Protein AF-G4ZLL1-F1 (afdb_monomer)

Solvent-accessible surface area (backbone atoms only — not comparable to full-atom values): 5740 Å² total; per-residue (Å²): 111,49,79,49,79,47,70,45,88,63,34,53,72,43,68,48,76,44,74,49,43,43,85,34,34,41,46,56,49,31,44,47,50,30,72,73,36,58,88,79,48,76,82,67,42,86,78,62,84,50,62,69,67,48,56,99,88,37,70,69,46,85,86,35,70,49,44,50,34,32,44,67,20,38,80,32,71,66,53,50,54,38,66,75,46,78,62,65,54,52,86,40,39,46,70,82,106

Sequence (97 aa):
MVKLFCAIVGVAGSAFSVRVDESDSVDDLKDAIKARKPDTIKGEADKLQLFLAKKDGAWLKDDDPATLELEEGKTHQDIQTVIDGEKMKATWTIEDV

Radius of gyration: 12.95 Å; Cα contacts (8 Å, |Δi|>4): 143; chains: 1; bounding box: 28×26×33 Å

Organism: Phytophthora sojae (strain P6497) (NCBI:txid1094619)

Nearest PDB structures (foldseek):
  5n2w-assembly1_A  TM=8.340E-01  e=6.799E-02  Homo sapiens
  2jzz-assembly1_A  TM=6.108E-01  e=3.729E-02  Homo sapiens
  8qo9-assembly1_s  TM=7.506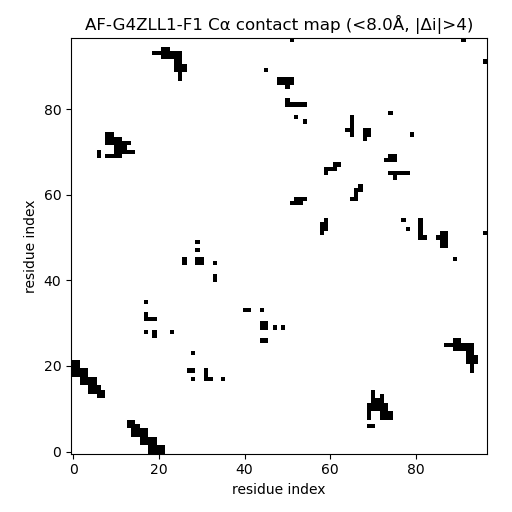E-01  e=2.953E-01  Homo sapiens
  1wgy-assembly1_A  TM=6.217E-01  e=8.591E-01  Homo sapiens
  4gn1-assembly4_D  TM=6.558E-01  e=1.790E+00  Homo sapiens

Foldseek 3Di:
DDKDWDADALDAQRIDIFDDDQQAFVLVVLVRVCVVCVPVDDDDSQPDWAWQCDDPNHHDDCPDPQNVCSNRSHHDVSNVVRVVDDTGDRGDGNNVD

Mean predicted aligned error: 3.08 Å

InterPro domains:
  IPR045379 Crinkler effector protein, N-terminal [PF20147] (2-94)

Structure (mmCIF, N/CA/C/O backbone):
data_AF-G4ZLL1-F1
#
_entry.id   AF-G4ZLL1-F1
#
loop_
_atom_site.group_PDB
_atom_site.id
_atom_site.type_symbol
_atom_site.label_atom_id
_atom_site.label_alt_id
_atom_site.label_comp_id
_atom_site.label_asym_id
_atom_site.label_entity_id
_atom_site.label_seq_id
_atom_site.pdbx_PDB_ins_code
_atom_site.Cartn_x
_atom_site.Cartn_y
_atom_site.Cartn_z
_atom_site.occupancy
_atom_site.B_iso_or_equiv
_atom_site.auth_seq_id
_atom_site.auth_comp_id
_atom_site.auth_asym_id
_atom_site.auth_atom_id
_atom_site.pdbx_PDB_model_num
ATOM 1 N N . MET A 1 1 ? 13.515 -11.102 -1.214 1.00 86.06 1 MET A N 1
ATOM 2 C CA . MET A 1 1 ? 12.078 -11.239 -0.900 1.00 86.06 1 MET A CA 1
ATOM 3 C C . MET A 1 1 ? 11.731 -10.571 0.418 1.00 86.06 1 MET A C 1
ATOM 5 O O . MET A 1 1 ? 12.163 -11.026 1.474 1.00 86.06 1 MET A O 1
ATOM 9 N N . VAL A 1 2 ? 10.912 -9.528 0.350 1.00 92.06 2 VAL A N 1
ATOM 10 C CA . VAL A 1 2 ? 10.358 -8.793 1.490 1.00 92.06 2 VAL A CA 1
ATOM 11 C C . VAL A 1 2 ? 8.846 -8.993 1.578 1.00 92.06 2 VAL A C 1
ATOM 13 O O . VAL A 1 2 ? 8.188 -9.459 0.643 1.00 92.06 2 VAL A O 1
ATOM 16 N N . LYS A 1 3 ? 8.277 -8.674 2.742 1.00 94.50 3 LYS A N 1
ATOM 17 C CA . LYS A 1 3 ? 6.833 -8.722 2.982 1.00 94.50 3 LYS A CA 1
ATOM 18 C C . LYS A 1 3 ? 6.357 -7.334 3.381 1.00 94.50 3 LYS A C 1
ATOM 20 O O . LYS A 1 3 ? 6.654 -6.885 4.482 1.00 94.50 3 LYS A O 1
ATOM 25 N N . LEU A 1 4 ? 5.590 -6.702 2.501 1.00 94.19 4 LEU A N 1
ATOM 26 C CA . LEU A 1 4 ? 4.962 -5.411 2.755 1.00 94.19 4 LEU A CA 1
ATOM 27 C C . LEU A 1 4 ? 3.532 -5.620 3.243 1.00 94.19 4 LEU A C 1
ATOM 29 O O . LEU A 1 4 ? 2.843 -6.551 2.812 1.00 94.19 4 LEU A O 1
ATOM 33 N N . PHE A 1 5 ? 3.094 -4.751 4.147 1.00 94.00 5 PHE A N 1
ATOM 34 C CA . PHE A 1 5 ? 1.702 -4.649 4.560 1.00 94.00 5 PHE A CA 1
ATOM 35 C C . PHE A 1 5 ? 1.094 -3.402 3.928 1.00 94.00 5 PHE A C 1
ATOM 37 O O . PHE A 1 5 ? 1.684 -2.326 3.950 1.00 94.00 5 PHE A O 1
ATOM 44 N N . CYS A 1 6 ? -0.075 -3.578 3.325 1.00 94.69 6 CYS A N 1
ATOM 45 C CA . CYS A 1 6 ? -0.799 -2.554 2.594 1.00 94.69 6 CYS A CA 1
ATOM 46 C C . CYS A 1 6 ? -2.192 -2.405 3.199 1.00 94.69 6 CYS A C 1
ATOM 48 O O . CYS A 1 6 ? -2.812 -3.400 3.575 1.00 94.69 6 CYS A O 1
ATOM 50 N N . ALA A 1 7 ? -2.707 -1.183 3.222 1.00 94.81 7 ALA A N 1
ATOM 51 C CA . ALA A 1 7 ? -4.088 -0.874 3.567 1.00 94.81 7 ALA A CA 1
ATOM 52 C C . ALA A 1 7 ? -4.710 -0.028 2.451 1.00 94.81 7 ALA A C 1
ATOM 54 O O . ALA A 1 7 ? -4.009 0.695 1.741 1.00 94.81 7 ALA A O 1
ATOM 55 N N . ILE A 1 8 ? -6.024 -0.146 2.272 1.00 95.00 8 ILE A N 1
ATOM 56 C CA . ILE A 1 8 ? -6.784 0.646 1.304 1.00 95.00 8 ILE A CA 1
ATOM 57 C C . ILE A 1 8 ? -7.449 1.786 2.070 1.00 95.00 8 ILE A C 1
ATOM 59 O O . ILE A 1 8 ? -8.296 1.558 2.934 1.00 95.00 8 ILE A O 1
ATOM 63 N N . VAL A 1 9 ? -7.062 3.016 1.740 1.00 93.75 9 VAL A N 1
ATOM 64 C CA . VAL A 1 9 ? -7.584 4.232 2.374 1.00 93.75 9 VAL A CA 1
ATOM 65 C C . VAL A 1 9 ? -9.107 4.293 2.231 1.00 93.75 9 VAL A C 1
ATOM 67 O O . VAL A 1 9 ? -9.644 4.067 1.146 1.00 93.75 9 VAL A O 1
ATOM 70 N N . GLY A 1 10 ? -9.801 4.591 3.331 1.00 92.50 10 GLY A N 1
ATOM 71 C CA . GLY A 1 10 ? -11.264 4.683 3.364 1.00 92.50 10 GLY A CA 1
ATOM 72 C C . GLY A 1 10 ? -12.001 3.339 3.410 1.00 92.50 10 GLY A C 1
ATOM 73 O O . GLY A 1 10 ? -13.229 3.320 3.350 1.00 92.50 10 GLY A O 1
ATOM 74 N N . VAL A 1 11 ? -11.289 2.208 3.499 1.00 93.56 11 VAL A N 1
ATOM 75 C CA . VAL A 1 11 ? -11.892 0.869 3.561 1.00 93.56 11 VAL A CA 1
ATOM 76 C C . VAL A 1 11 ? -11.515 0.191 4.874 1.00 93.56 11 VAL A C 1
ATOM 78 O O . VAL A 1 11 ? -10.355 -0.162 5.091 1.00 93.56 11 VAL A O 1
ATOM 81 N N . ALA A 1 12 ? -12.515 -0.032 5.727 1.00 93.81 12 ALA A N 1
ATOM 82 C CA . ALA A 1 12 ? -12.339 -0.705 7.011 1.00 93.81 12 ALA A CA 1
ATOM 83 C C . ALA A 1 12 ? -11.863 -2.159 6.839 1.00 93.81 12 ALA A C 1
ATOM 85 O O . ALA A 1 12 ? -12.303 -2.865 5.927 1.00 93.81 12 ALA A O 1
ATOM 86 N N . GLY A 1 13 ? -10.968 -2.611 7.722 1.00 91.69 13 GLY A N 1
ATOM 87 C CA . GLY A 1 13 ? -10.427 -3.975 7.717 1.00 91.69 13 GLY A CA 1
ATOM 88 C C . GLY A 1 13 ? -9.697 -4.345 6.422 1.00 91.69 13 GLY A C 1
ATOM 89 O O . GLY A 1 13 ? -9.675 -5.511 6.023 1.00 91.69 13 GLY A O 1
ATOM 90 N N . SER A 1 14 ? -9.143 -3.356 5.717 1.00 93.00 14 SER A N 1
ATOM 91 C CA . SER A 1 14 ? -8.565 -3.566 4.391 1.00 93.00 14 SER A CA 1
ATOM 92 C C . SER A 1 14 ? -7.143 -4.103 4.410 1.00 93.00 14 SER A C 1
ATOM 94 O O . SER A 1 14 ? -6.701 -4.538 3.352 1.00 93.00 14 SER A O 1
ATOM 96 N N . ALA A 1 15 ? -6.460 -4.122 5.561 1.00 93.50 15 ALA A N 1
ATOM 97 C CA . ALA A 1 15 ? -5.057 -4.505 5.685 1.00 93.50 15 ALA A CA 1
ATOM 98 C C . ALA A 1 15 ? -4.757 -5.901 5.102 1.00 93.50 15 ALA A C 1
ATOM 100 O O . ALA A 1 15 ? -5.470 -6.883 5.327 1.00 93.50 15 ALA A O 1
ATOM 101 N N . PHE A 1 16 ? -3.682 -6.009 4.323 1.00 95.25 16 PHE A N 1
ATOM 102 C CA . PHE A 1 16 ? -3.241 -7.256 3.706 1.00 95.25 16 PHE A CA 1
ATOM 103 C C . PHE A 1 16 ? -1.746 -7.229 3.418 1.00 95.25 16 PHE A C 1
ATOM 105 O O . PHE A 1 16 ? -1.157 -6.179 3.201 1.00 95.25 16 PHE A O 1
ATOM 112 N N . SER A 1 17 ? -1.125 -8.407 3.375 1.00 95.94 17 SER A N 1
ATOM 113 C CA . SER A 1 17 ? 0.289 -8.515 3.024 1.00 95.94 17 SER A CA 1
ATOM 114 C C . SER A 1 17 ? 0.504 -8.901 1.566 1.00 95.94 17 SER A C 1
ATOM 116 O O . SER A 1 17 ? -0.174 -9.811 1.070 1.00 95.94 17 SER A O 1
ATOM 118 N N . VAL A 1 18 ? 1.538 -8.334 0.957 1.00 96.81 18 VAL A N 1
ATOM 119 C CA . VAL A 1 18 ? 2.062 -8.695 -0.364 1.00 96.81 18 VAL A CA 1
ATOM 120 C C . VAL A 1 18 ? 3.533 -9.092 -0.217 1.00 96.81 18 VAL A C 1
ATOM 122 O O . VAL A 1 18 ? 4.240 -8.576 0.649 1.00 96.81 18 VAL A O 1
ATOM 125 N N . ARG A 1 19 ? 3.980 -10.073 -1.005 1.00 95.75 19 ARG A N 1
ATOM 126 C CA . ARG A 1 19 ? 5.393 -10.462 -1.089 1.00 95.75 19 ARG A CA 1
ATOM 127 C C . ARG A 1 19 ? 5.932 -10.025 -2.442 1.00 95.75 19 ARG A C 1
ATOM 129 O O . ARG A 1 19 ? 5.272 -10.295 -3.439 1.00 95.75 19 ARG A O 1
ATOM 136 N N . VAL 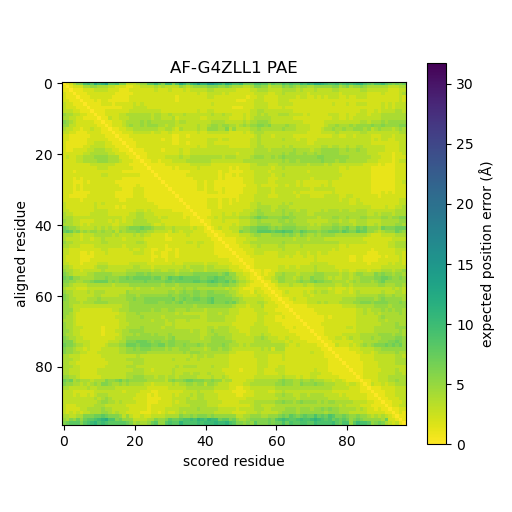A 1 20 ? 7.094 -9.393 -2.422 1.00 95.31 20 VAL A N 1
ATOM 137 C CA . VAL A 1 20 ? 7.848 -8.904 -3.585 1.00 95.31 20 VAL A CA 1
ATOM 138 C C . VAL A 1 20 ? 9.337 -9.079 -3.297 1.00 95.31 20 VAL A C 1
ATOM 140 O O . VAL A 1 20 ? 9.728 -9.275 -2.140 1.00 95.31 20 VAL A O 1
ATOM 143 N N . ASP A 1 21 ? 10.175 -9.049 -4.316 1.00 95.94 21 ASP A N 1
ATOM 144 C CA . ASP A 1 21 ? 11.623 -8.996 -4.163 1.00 95.94 21 ASP A CA 1
ATOM 145 C C . ASP A 1 21 ? 12.126 -7.551 -4.053 1.00 95.94 21 ASP A C 1
ATOM 147 O O . ASP A 1 21 ? 11.454 -6.607 -4.445 1.00 95.94 21 ASP A O 1
ATOM 151 N N . GLU A 1 22 ? 13.299 -7.352 -3.447 1.00 93.81 22 GLU A N 1
ATOM 152 C CA . GLU A 1 22 ? 13.868 -6.002 -3.254 1.00 93.81 22 GLU A CA 1
ATOM 153 C C . GLU A 1 22 ? 14.266 -5.370 -4.594 1.00 93.81 22 GLU A C 1
ATOM 155 O O . GLU A 1 22 ? 14.187 -4.156 -4.766 1.00 93.81 22 GLU A O 1
ATOM 160 N N . SER A 1 23 ? 14.629 -6.218 -5.562 1.00 94.50 23 SER A N 1
ATOM 161 C CA . SER A 1 23 ? 14.917 -5.836 -6.942 1.00 94.50 23 SER A CA 1
ATOM 162 C C . SER A 1 23 ? 13.673 -5.520 -7.771 1.00 94.50 23 SER A C 1
ATOM 164 O O . SER A 1 23 ? 13.824 -5.026 -8.888 1.00 94.50 23 SER A O 1
ATOM 166 N N . ASP A 1 24 ? 12.476 -5.847 -7.276 1.00 96.75 24 ASP A N 1
ATOM 167 C CA . ASP A 1 24 ? 11.236 -5.563 -7.994 1.00 96.75 24 ASP A CA 1
ATOM 168 C C . ASP A 1 24 ? 10.990 -4.056 -8.033 1.00 96.75 24 ASP A C 1
ATOM 170 O O . ASP A 1 24 ? 11.471 -3.290 -7.191 1.00 96.75 24 ASP A O 1
ATOM 174 N N . SER A 1 25 ? 10.221 -3.622 -9.022 1.00 96.88 25 SER A N 1
ATOM 175 C CA . SER A 1 25 ? 9.789 -2.239 -9.134 1.00 96.88 25 SER A CA 1
ATOM 176 C C . SER A 1 25 ? 8.474 -1.989 -8.390 1.00 96.88 25 SER A C 1
ATOM 178 O O . SER A 1 25 ? 7.724 -2.898 -8.024 1.00 96.88 25 SER A O 1
ATOM 180 N N . VAL A 1 26 ? 8.136 -0.717 -8.204 1.00 96.81 26 VAL A N 1
ATOM 181 C CA . VAL A 1 26 ? 6.805 -0.318 -7.728 1.00 96.81 26 VAL A CA 1
ATOM 182 C C . VAL A 1 26 ? 5.708 -0.736 -8.714 1.00 96.81 26 VAL A C 1
ATOM 184 O O . VAL A 1 26 ? 4.573 -0.946 -8.290 1.00 96.81 26 VAL A O 1
ATOM 187 N N . ASP A 1 27 ? 6.014 -0.871 -10.006 1.00 97.06 27 ASP A N 1
ATOM 188 C CA . ASP A 1 27 ? 5.077 -1.422 -10.992 1.00 97.06 27 ASP A CA 1
ATOM 189 C C . ASP A 1 27 ? 4.728 -2.886 -10.681 1.00 97.06 27 ASP A C 1
ATOM 191 O O . ASP A 1 27 ? 3.553 -3.226 -10.531 1.00 97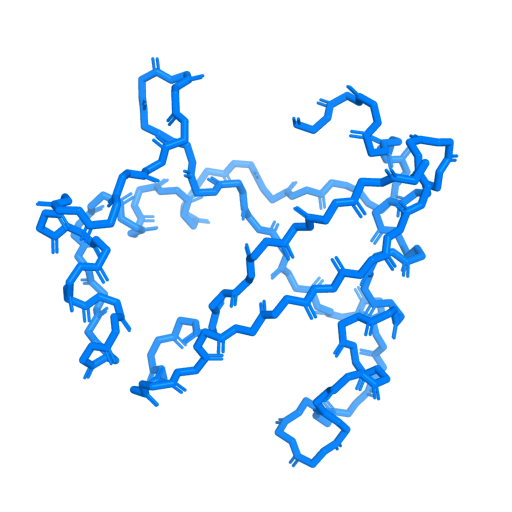.06 27 ASP A O 1
ATOM 195 N N . ASP A 1 28 ? 5.743 -3.713 -10.420 1.00 97.38 28 ASP A N 1
ATOM 196 C CA . ASP A 1 28 ? 5.562 -5.111 -10.009 1.00 97.38 28 ASP A CA 1
ATOM 197 C C . ASP A 1 28 ? 4.769 -5.210 -8.693 1.00 97.38 28 ASP A C 1
ATOM 199 O O . ASP A 1 28 ? 3.880 -6.055 -8.535 1.00 97.38 28 ASP A O 1
ATOM 203 N N . LEU A 1 29 ? 5.017 -4.293 -7.747 1.00 97.19 29 LEU A N 1
ATOM 204 C CA . LEU A 1 29 ? 4.242 -4.202 -6.508 1.00 97.19 29 LEU A CA 1
ATOM 205 C C . LEU A 1 29 ? 2.763 -3.884 -6.769 1.00 97.19 29 LEU A C 1
ATOM 207 O O . LEU A 1 29 ? 1.892 -4.470 -6.117 1.00 97.19 29 LEU A O 1
ATOM 211 N N . LYS A 1 30 ? 2.448 -2.982 -7.706 1.00 97.12 30 LYS A N 1
ATOM 212 C CA . LYS A 1 30 ? 1.057 -2.671 -8.077 1.00 97.12 30 LYS A CA 1
ATOM 213 C C . LYS A 1 30 ? 0.352 -3.895 -8.654 1.00 97.12 30 LYS A C 1
ATOM 215 O O . LYS A 1 30 ? -0.790 -4.174 -8.271 1.00 97.12 30 LYS A O 1
ATOM 220 N N . ASP A 1 31 ? 1.030 -4.646 -9.516 1.00 97.00 31 ASP A N 1
ATOM 221 C CA . ASP A 1 31 ? 0.508 -5.897 -10.064 1.00 97.00 31 ASP A CA 1
ATOM 222 C C . ASP A 1 31 ? 0.263 -6.935 -8.964 1.00 97.00 31 ASP A C 1
ATOM 224 O O . ASP A 1 31 ? -0.824 -7.521 -8.885 1.00 97.00 31 ASP A O 1
ATOM 228 N N . ALA A 1 32 ? 1.216 -7.104 -8.045 1.00 96.88 32 ALA A N 1
ATOM 229 C CA . ALA A 1 32 ? 1.092 -8.028 -6.923 1.00 96.88 32 ALA A CA 1
ATOM 230 C C . ALA A 1 32 ? -0.056 -7.642 -5.966 1.00 96.88 32 ALA A C 1
ATOM 232 O O . ALA A 1 32 ? -0.809 -8.509 -5.504 1.00 96.88 32 ALA A O 1
ATOM 233 N N . ILE A 1 33 ? -0.247 -6.345 -5.702 1.00 97.06 33 ILE A N 1
ATOM 234 C CA . ILE A 1 33 ? -1.374 -5.815 -4.921 1.00 97.06 33 ILE A CA 1
ATOM 235 C C .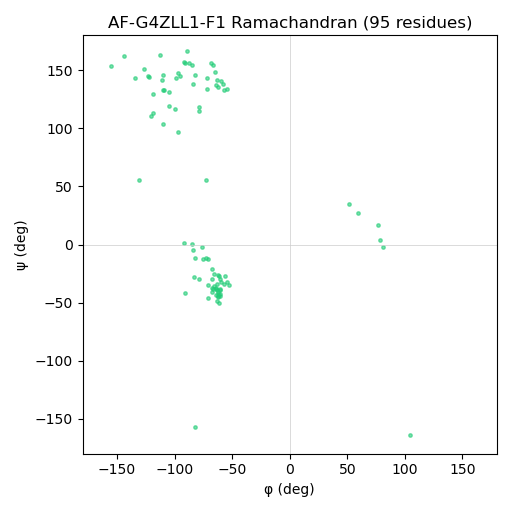 ILE A 1 33 ? -2.708 -6.146 -5.597 1.00 97.06 33 ILE A C 1
ATOM 237 O O . ILE A 1 33 ? -3.613 -6.694 -4.955 1.00 97.06 33 ILE A O 1
ATOM 241 N N . LYS A 1 34 ? -2.836 -5.858 -6.896 1.00 96.19 34 LYS A N 1
ATOM 242 C CA . LYS A 1 34 ? -4.059 -6.141 -7.654 1.00 96.19 34 LYS A CA 1
ATOM 243 C C . LYS A 1 34 ? -4.358 -7.639 -7.687 1.00 96.19 34 LYS A C 1
ATOM 245 O O . LYS A 1 34 ? -5.495 -8.034 -7.433 1.00 96.19 34 LYS A O 1
ATOM 250 N N . ALA A 1 35 ? -3.351 -8.476 -7.934 1.00 95.81 35 ALA A N 1
ATOM 251 C CA . ALA A 1 35 ? -3.488 -9.931 -7.924 1.00 95.81 35 ALA A CA 1
ATOM 252 C C . ALA A 1 35 ? -3.935 -10.469 -6.555 1.00 95.81 35 ALA A C 1
ATOM 254 O O . ALA A 1 35 ? -4.635 -11.479 -6.477 1.00 95.81 35 ALA A O 1
ATOM 255 N N . ARG A 1 36 ? -3.571 -9.783 -5.464 1.00 95.88 36 ARG A N 1
ATOM 256 C CA . ARG A 1 36 ? -3.954 -10.154 -4.098 1.00 95.88 36 ARG A CA 1
ATOM 257 C C . ARG A 1 36 ? -5.385 -9.754 -3.728 1.00 95.88 36 ARG A C 1
ATOM 259 O O . ARG A 1 36 ? -5.993 -10.421 -2.890 1.00 95.88 36 ARG A O 1
ATOM 266 N N . LYS A 1 37 ? -5.919 -8.680 -4.314 1.00 94.25 37 LYS A N 1
ATOM 267 C CA . LYS A 1 37 ? -7.273 -8.159 -4.049 1.00 94.25 37 LYS A CA 1
ATOM 268 C C . LYS A 1 37 ? -8.051 -7.893 -5.355 1.00 94.25 37 LYS A C 1
ATOM 270 O O . LYS A 1 37 ? -8.565 -6.789 -5.528 1.00 94.25 37 LYS A O 1
ATOM 275 N N . PRO A 1 38 ? -8.209 -8.881 -6.257 1.00 94.12 38 PRO A N 1
ATOM 276 C CA . PRO A 1 38 ? -8.780 -8.661 -7.593 1.00 94.12 38 PRO A CA 1
ATOM 277 C C . PRO A 1 38 ? -10.272 -8.295 -7.564 1.00 94.12 38 PRO A C 1
ATOM 279 O O . PRO A 1 38 ? -10.799 -7.714 -8.515 1.00 94.12 38 PRO A O 1
ATOM 282 N N . ASP A 1 39 ? -10.973 -8.629 -6.478 1.00 93.31 39 ASP A N 1
ATOM 283 C CA . ASP A 1 39 ? -12.383 -8.280 -6.284 1.00 93.31 39 ASP A CA 1
ATOM 284 C C . ASP A 1 39 ? -12.607 -6.875 -5.744 1.00 93.31 39 ASP A C 1
ATOM 286 O O . ASP A 1 39 ? -13.623 -6.257 -6.052 1.00 93.31 39 ASP A O 1
ATOM 290 N N . THR A 1 40 ? -11.640 -6.346 -5.003 1.00 92.69 40 THR A N 1
ATOM 291 C CA . THR A 1 40 ? -11.697 -4.990 -4.451 1.00 92.69 40 THR A CA 1
ATOM 292 C C . THR A 1 40 ? -11.066 -3.983 -5.407 1.00 92.69 40 THR A C 1
ATOM 294 O O . THR A 1 40 ? -11.606 -2.903 -5.623 1.00 92.69 40 THR A O 1
ATOM 297 N N . ILE A 1 41 ? -9.934 -4.346 -6.011 1.00 92.81 41 ILE A N 1
ATOM 298 C CA . ILE A 1 41 ? -9.155 -3.491 -6.898 1.00 92.81 41 ILE A CA 1
ATOM 299 C C . ILE A 1 41 ? -9.520 -3.820 -8.346 1.00 92.81 41 ILE A C 1
ATOM 301 O O . ILE A 1 41 ? -9.017 -4.776 -8.940 1.00 92.81 41 ILE A O 1
ATOM 305 N N . LYS A 1 42 ? -10.424 -3.023 -8.916 1.00 92.06 42 LYS A N 1
ATOM 306 C CA . LYS A 1 42 ? -10.855 -3.136 -10.314 1.00 92.06 42 LYS A CA 1
ATOM 307 C C . LYS A 1 42 ? -10.092 -2.146 -11.199 1.00 92.06 42 LYS A C 1
ATOM 309 O O . LYS A 1 42 ? -9.763 -1.049 -10.762 1.00 92.06 42 LYS A O 1
ATOM 314 N N . GLY A 1 43 ? -9.854 -2.525 -12.455 1.00 92.88 43 GLY A N 1
ATOM 315 C CA . GLY A 1 43 ? -9.126 -1.706 -13.433 1.00 92.88 43 GLY A CA 1
ATOM 316 C C . GLY A 1 43 ? -7.698 -2.189 -13.691 1.00 92.88 43 GLY A C 1
ATOM 317 O O . GLY A 1 43 ? -7.359 -3.335 -13.397 1.00 92.88 43 GLY A O 1
ATOM 318 N N . GLU A 1 44 ? -6.876 -1.338 -14.299 1.00 94.88 44 GLU A N 1
ATOM 319 C CA . GLU A 1 44 ? -5.458 -1.603 -14.589 1.00 94.88 44 GLU A CA 1
ATOM 320 C C . GLU A 1 44 ? -4.591 -1.318 -13.349 1.00 94.88 44 GLU A C 1
ATOM 322 O O . GLU A 1 44 ? -4.929 -0.452 -12.542 1.00 94.88 44 GLU A O 1
ATOM 327 N N . ALA A 1 45 ? -3.520 -2.094 -13.147 1.00 95.81 45 ALA A N 1
ATOM 328 C CA . ALA A 1 45 ? -2.689 -1.987 -11.944 1.00 95.81 45 ALA A CA 1
ATOM 329 C C . ALA A 1 45 ? -1.855 -0.698 -11.922 1.00 95.81 45 ALA A C 1
ATOM 331 O O . ALA A 1 45 ? -1.697 -0.086 -10.869 1.00 95.81 45 ALA A O 1
ATOM 332 N N . ASP A 1 46 ? -1.390 -0.242 -13.084 1.00 93.94 46 ASP A N 1
ATOM 333 C CA . ASP A 1 46 ? -0.617 0.988 -13.282 1.00 93.94 46 ASP A CA 1
ATOM 334 C C . ASP A 1 46 ? -1.326 2.238 -12.718 1.00 93.94 46 ASP A C 1
ATOM 336 O O . ASP A 1 46 ? -0.672 3.141 -12.179 1.00 93.94 46 ASP A O 1
ATOM 340 N N . LYS A 1 47 ? -2.666 2.247 -12.755 1.00 95.38 47 LYS A N 1
ATOM 341 C CA . LYS A 1 47 ? -3.541 3.304 -12.221 1.00 95.38 47 LYS A CA 1
ATOM 342 C C . LYS A 1 47 ? -3.576 3.368 -10.694 1.00 95.38 47 LYS A C 1
ATOM 344 O O . LYS A 1 47 ? -4.062 4.363 -10.152 1.00 95.38 47 LYS A O 1
ATOM 349 N N . LEU A 1 48 ? -3.058 2.360 -9.988 1.00 95.75 48 LEU A N 1
ATOM 350 C CA . LEU A 1 48 ? -2.939 2.406 -8.534 1.00 95.75 48 LEU A CA 1
ATOM 351 C C . LEU A 1 48 ? -1.983 3.513 -8.096 1.00 95.75 48 LEU A C 1
ATOM 353 O O . LEU A 1 48 ? -0.901 3.707 -8.658 1.00 95.75 48 LEU A O 1
ATOM 357 N N . GLN A 1 49 ? -2.388 4.224 -7.051 1.00 96.12 49 GLN A N 1
ATOM 358 C CA . GLN A 1 49 ? -1.562 5.203 -6.361 1.00 96.12 49 GLN A CA 1
ATOM 359 C C . GLN A 1 49 ? -1.116 4.583 -5.045 1.00 96.12 49 GLN A C 1
ATOM 361 O O . GLN A 1 49 ? -1.948 4.190 -4.230 1.00 96.12 49 GLN A O 1
ATOM 366 N N . LEU A 1 50 ? 0.196 4.455 -4.879 1.00 96.69 50 LEU A N 1
ATOM 367 C CA . LEU A 1 50 ? 0.806 3.915 -3.674 1.00 96.69 50 LEU A CA 1
ATOM 368 C C . LEU A 1 50 ? 1.527 5.043 -2.944 1.00 96.69 50 LEU A C 1
ATOM 370 O O . LEU A 1 50 ? 2.148 5.903 -3.575 1.00 96.69 50 LEU A O 1
ATOM 374 N N . PHE A 1 51 ? 1.433 5.011 -1.622 1.00 95.50 51 PHE A N 1
ATOM 375 C CA . PHE A 1 51 ? 2.045 5.981 -0.729 1.00 95.50 51 PHE A CA 1
ATOM 376 C C . PHE A 1 51 ? 2.722 5.241 0.414 1.00 95.50 51 PHE A C 1
ATOM 378 O O . PHE A 1 51 ? 2.217 4.223 0.896 1.00 95.50 51 PHE A O 1
ATOM 385 N N . LEU A 1 52 ? 3.862 5.763 0.850 1.00 94.00 52 LEU A N 1
ATOM 386 C CA . LEU A 1 52 ? 4.583 5.210 1.980 1.00 94.00 52 LEU A CA 1
ATOM 387 C C . LEU A 1 52 ? 3.926 5.655 3.275 1.00 94.00 52 LEU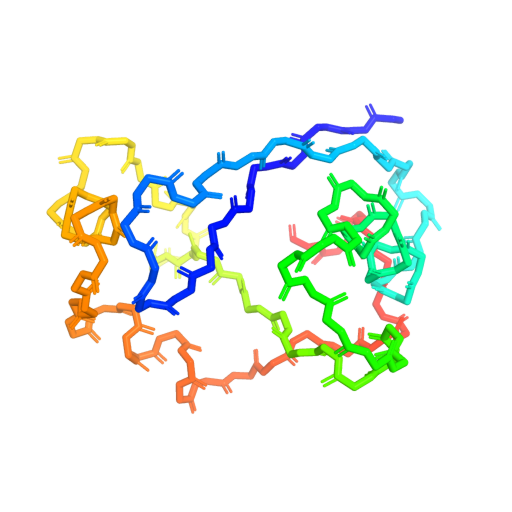 A C 1
ATOM 389 O O . LEU A 1 52 ? 3.916 6.841 3.582 1.00 94.00 52 LEU A O 1
ATOM 393 N N . ALA A 1 53 ? 3.436 4.697 4.059 1.00 92.81 53 ALA A N 1
ATOM 394 C CA . ALA A 1 53 ? 2.906 4.925 5.399 1.00 92.81 53 ALA A CA 1
ATOM 395 C C . ALA A 1 53 ? 4.043 5.214 6.401 1.00 92.81 53 ALA A C 1
ATOM 397 O O . ALA A 1 53 ? 4.212 4.505 7.393 1.00 92.81 53 ALA A O 1
ATOM 398 N N . LYS A 1 54 ? 4.867 6.224 6.098 1.00 90.75 54 LYS A N 1
ATOM 399 C CA . LYS A 1 54 ? 5.977 6.694 6.922 1.00 90.75 54 LYS A CA 1
ATOM 400 C C . LYS A 1 54 ? 5.639 8.066 7.506 1.00 90.75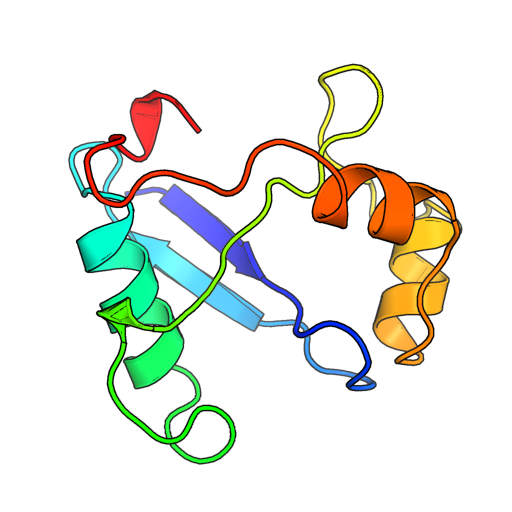 54 LYS A C 1
ATOM 402 O O . LYS A 1 54 ? 5.229 8.970 6.785 1.00 90.75 54 LYS A O 1
ATOM 407 N N . LYS A 1 55 ? 5.875 8.223 8.804 1.00 85.25 55 LYS A N 1
ATOM 408 C CA . LYS A 1 55 ? 5.802 9.476 9.556 1.00 85.25 55 LYS A CA 1
ATOM 409 C C . LYS A 1 55 ? 7.180 9.767 10.135 1.00 85.25 55 LYS A C 1
ATOM 411 O O . LYS A 1 55 ? 7.805 8.880 10.711 1.00 85.25 55 LYS A O 1
ATOM 416 N N . ASP A 1 56 ? 7.682 10.981 9.920 1.00 85.00 56 ASP A N 1
ATOM 417 C CA . ASP A 1 56 ? 9.020 11.402 10.364 1.00 85.00 56 ASP A CA 1
ATOM 418 C C . ASP A 1 56 ? 10.146 10.429 9.939 1.00 85.00 56 ASP A C 1
ATOM 420 O O . ASP A 1 56 ? 11.112 10.194 10.662 1.00 85.00 56 ASP A O 1
ATOM 424 N N . GLY A 1 57 ? 10.004 9.824 8.753 1.00 85.31 57 GLY A N 1
ATOM 425 C CA . GLY A 1 57 ? 10.957 8.858 8.193 1.00 85.31 57 GLY A CA 1
ATOM 426 C C . GLY A 1 57 ? 10.833 7.424 8.724 1.00 85.31 57 GLY A C 1
ATOM 427 O O . GLY A 1 57 ? 11.535 6.541 8.235 1.00 85.31 57 GLY A O 1
ATOM 428 N N . ALA A 1 58 ? 9.930 7.160 9.671 1.00 90.31 58 ALA A N 1
ATOM 429 C CA . ALA A 1 58 ? 9.680 5.833 10.227 1.00 90.31 58 ALA A CA 1
ATOM 430 C C . ALA A 1 58 ? 8.319 5.286 9.784 1.00 90.31 58 ALA A C 1
ATOM 432 O O . ALA A 1 58 ? 7.361 6.037 9.643 1.00 90.31 58 ALA A O 1
ATOM 433 N N . TRP A 1 59 ? 8.214 3.972 9.587 1.00 91.81 59 TRP A N 1
ATOM 434 C CA . TRP A 1 59 ? 6.930 3.321 9.320 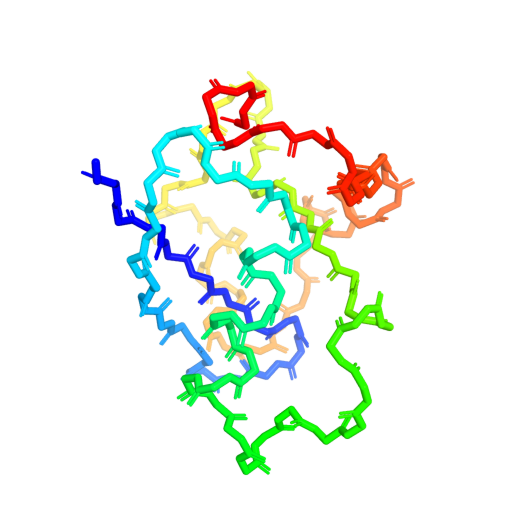1.00 91.81 59 TRP A CA 1
ATOM 435 C C . TRP A 1 59 ? 5.947 3.536 10.474 1.00 91.81 59 TRP A C 1
ATOM 437 O O . TRP A 1 59 ? 6.339 3.482 11.644 1.00 91.81 59 TRP A O 1
ATOM 447 N N . LEU A 1 60 ? 4.676 3.760 10.135 1.00 91.56 60 LEU A N 1
ATOM 448 C CA . LEU A 1 60 ? 3.598 3.799 11.117 1.00 91.56 60 LEU A CA 1
ATOM 449 C C . LEU A 1 60 ? 3.535 2.473 11.878 1.00 91.56 60 LEU A C 1
ATOM 451 O O . LEU A 1 60 ? 3.696 1.396 11.303 1.00 91.56 60 LEU A O 1
ATOM 455 N N . LYS A 1 61 ? 3.328 2.576 13.188 1.00 91.31 61 LYS A N 1
ATOM 456 C CA . LYS A 1 61 ? 3.198 1.425 14.080 1.00 91.31 61 LYS A CA 1
ATOM 457 C C . LYS A 1 61 ? 1.736 1.017 14.198 1.00 91.31 61 LYS A C 1
ATOM 459 O O . LYS A 1 61 ? 0.849 1.851 14.034 1.00 91.31 61 LYS A O 1
ATOM 464 N N . ASP A 1 62 ? 1.501 -0.239 14.553 1.00 88.69 62 ASP A N 1
ATOM 465 C CA . ASP A 1 62 ? 0.151 -0.783 14.746 1.00 88.69 62 ASP A CA 1
ATOM 466 C C . ASP A 1 62 ? -0.621 -0.073 15.876 1.00 88.69 62 ASP A C 1
ATOM 468 O O . ASP A 1 62 ? -1.845 -0.006 15.842 1.00 88.69 62 ASP A O 1
ATOM 472 N N . ASP A 1 63 ? 0.085 0.487 16.865 1.00 91.44 63 ASP A N 1
ATOM 473 C CA . ASP A 1 63 ? -0.490 1.243 17.985 1.00 91.44 63 ASP A CA 1
ATOM 474 C C . ASP A 1 63 ? -0.581 2.760 17.734 1.00 91.44 63 ASP A C 1
ATOM 476 O O . ASP A 1 63 ? -1.031 3.502 18.611 1.00 91.44 63 ASP A O 1
ATOM 480 N N . ASP A 1 64 ? -0.177 3.235 16.549 1.00 92.62 64 ASP A N 1
ATOM 481 C CA . ASP A 1 64 ? -0.323 4.641 16.176 1.00 92.62 64 ASP A CA 1
ATOM 482 C C . ASP A 1 64 ? -1.810 4.968 15.917 1.00 92.62 64 ASP A C 1
ATOM 484 O O . ASP A 1 64 ? -2.485 4.221 15.199 1.00 92.62 64 ASP A O 1
ATOM 488 N N . PRO A 1 65 ? -2.341 6.088 16.448 1.00 93.25 65 PRO A N 1
ATOM 489 C CA . PRO A 1 65 ? -3.723 6.500 16.203 1.00 93.25 65 PRO A CA 1
ATOM 490 C C . PRO A 1 65 ? -4.093 6.564 14.717 1.00 93.25 65 PRO A C 1
ATOM 492 O O . PRO A 1 65 ? -5.210 6.203 14.350 1.00 93.25 65 PRO A O 1
ATOM 495 N N . ALA A 1 66 ? -3.155 6.961 13.850 1.00 92.62 66 ALA A N 1
ATOM 496 C CA . ALA A 1 66 ? -3.378 7.015 12.412 1.00 92.62 66 ALA A CA 1
ATOM 497 C C . ALA A 1 66 ? -3.606 5.622 11.806 1.00 92.62 66 ALA A C 1
ATOM 499 O O . ALA A 1 66 ? -4.426 5.479 10.899 1.00 92.62 66 ALA A O 1
ATOM 500 N N . THR A 1 67 ? -2.914 4.599 12.317 1.00 92.19 67 THR A N 1
ATOM 501 C CA . THR A 1 67 ? -3.088 3.204 11.892 1.00 92.19 67 THR A CA 1
ATOM 502 C C . THR A 1 67 ? -4.425 2.652 12.371 1.00 92.19 67 THR A C 1
ATOM 504 O O . THR A 1 67 ? -5.165 2.083 11.572 1.00 92.19 67 THR A O 1
ATOM 507 N N . LEU A 1 68 ? -4.777 2.880 13.640 1.00 93.31 68 LEU A N 1
ATOM 508 C CA . LEU A 1 68 ? -6.050 2.424 14.211 1.00 93.31 68 LEU A CA 1
ATOM 509 C C . LEU A 1 68 ? -7.254 3.029 13.475 1.00 93.31 68 LEU A C 1
ATOM 511 O O . LEU A 1 68 ? -8.195 2.323 13.120 1.00 93.31 68 LEU A O 1
ATOM 515 N N . GLU A 1 69 ? -7.213 4.330 13.180 1.00 94.12 69 GLU A N 1
ATOM 516 C CA . GLU A 1 69 ? -8.263 4.981 12.393 1.00 94.12 69 GLU A CA 1
ATOM 517 C C . GLU A 1 69 ? -8.340 4.434 10.962 1.00 94.12 69 GLU A C 1
ATOM 519 O O . GLU A 1 69 ? -9.441 4.233 10.440 1.00 94.12 69 GLU A O 1
ATOM 524 N N . LEU A 1 70 ? -7.195 4.135 10.340 1.00 91.94 70 LEU A N 1
ATOM 525 C CA . LEU A 1 70 ? -7.139 3.534 9.008 1.00 91.94 70 LEU A CA 1
ATOM 526 C C . LEU A 1 70 ? -7.763 2.131 8.981 1.00 91.94 70 LEU A C 1
ATOM 528 O O . LEU A 1 70 ? -8.465 1.794 8.024 1.00 91.94 70 LEU A O 1
ATOM 532 N N . GLU A 1 71 ? -7.575 1.331 10.033 1.00 91.81 71 GLU A N 1
ATOM 533 C CA . GLU A 1 71 ? -8.239 0.029 10.181 1.00 91.81 71 GLU A CA 1
ATOM 534 C C . GLU A 1 71 ? -9.763 0.154 10.282 1.00 91.81 71 GLU A C 1
ATOM 536 O O . GLU A 1 71 ? -10.491 -0.679 9.736 1.00 91.81 71 GLU A O 1
ATOM 541 N N . GLU A 1 72 ? -10.259 1.223 10.902 1.00 93.62 72 GLU A N 1
ATOM 542 C CA . GLU A 1 72 ? -11.686 1.557 10.949 1.00 93.62 72 GLU A CA 1
ATOM 543 C C . GLU A 1 72 ? -12.214 2.158 9.631 1.00 93.62 72 GLU A C 1
ATOM 545 O O . GLU A 1 72 ? -13.408 2.441 9.511 1.00 93.62 72 GLU A O 1
ATOM 550 N N . GLY A 1 73 ? -11.351 2.346 8.627 1.00 92.31 73 GLY A N 1
ATOM 551 C CA . GLY A 1 73 ? -11.696 2.963 7.345 1.00 92.31 73 GLY A CA 1
ATOM 552 C C . GLY A 1 73 ? -11.828 4.485 7.408 1.00 92.31 73 GLY A C 1
ATOM 553 O O . GLY A 1 73 ? -12.411 5.084 6.505 1.00 92.31 73 GLY A O 1
ATOM 554 N N . LYS A 1 74 ? -11.307 5.121 8.460 1.00 93.56 74 LYS A N 1
ATOM 555 C CA . LYS A 1 74 ? -11.197 6.577 8.580 1.00 93.56 74 LYS A CA 1
ATOM 556 C C . LYS A 1 74 ? -9.836 7.035 8.056 1.00 93.56 74 LYS A C 1
ATOM 558 O O . LYS A 1 74 ? -8.876 6.272 8.015 1.00 93.56 74 LYS A O 1
ATOM 563 N N . THR A 1 75 ? -9.749 8.299 7.661 1.00 91.81 75 THR A N 1
ATOM 564 C CA . THR A 1 75 ? -8.486 8.903 7.224 1.00 91.81 75 THR A CA 1
ATOM 565 C C . THR A 1 75 ? -8.034 9.911 8.271 1.00 91.81 75 THR A C 1
ATOM 567 O O . THR A 1 75 ? -8.577 11.013 8.339 1.00 91.81 75 THR A O 1
ATOM 570 N N . HIS A 1 76 ? -7.040 9.532 9.076 1.00 93.75 76 HIS A N 1
ATOM 571 C CA . HIS A 1 76 ? -6.384 10.439 10.018 1.00 93.75 76 HIS A CA 1
ATOM 572 C C . HIS A 1 76 ? -5.595 11.528 9.266 1.00 93.75 76 HIS A C 1
ATOM 574 O O . HIS A 1 76 ? -5.132 11.311 8.142 1.00 93.75 76 HIS A O 1
ATOM 580 N N . GLN A 1 77 ? -5.378 12.689 9.892 1.00 93.81 77 GLN A N 1
ATOM 581 C CA . GLN A 1 77 ? -4.655 13.816 9.280 1.00 93.81 77 GLN A CA 1
ATOM 582 C C . GLN A 1 77 ? -3.231 13.442 8.826 1.00 93.81 77 GLN A C 1
ATOM 584 O O . GLN A 1 77 ? -2.760 13.925 7.797 1.00 93.81 77 GLN A O 1
ATOM 589 N N . ASP A 1 78 ? -2.557 12.551 9.552 1.00 91.62 78 ASP A N 1
ATOM 590 C CA . ASP A 1 78 ? -1.219 12.071 9.179 1.00 91.62 78 ASP A CA 1
ATOM 591 C C . ASP A 1 78 ? -1.250 11.238 7.886 1.00 91.62 78 ASP A C 1
ATOM 593 O O . ASP A 1 78 ? -0.382 11.394 7.031 1.00 91.62 78 ASP A O 1
ATOM 597 N N . ILE A 1 79 ? -2.289 10.415 7.690 1.00 92.06 79 ILE A N 1
ATOM 598 C CA . ILE A 1 79 ? -2.491 9.667 6.439 1.00 92.06 79 ILE A CA 1
ATOM 599 C C . ILE A 1 79 ? -2.812 10.629 5.296 1.00 92.06 79 ILE A C 1
ATOM 601 O O . ILE A 1 79 ? -2.281 10.476 4.199 1.00 92.06 79 ILE A O 1
ATOM 605 N N . GLN A 1 80 ? -3.632 11.653 5.553 1.00 93.56 80 GLN A N 1
ATOM 606 C CA . GLN A 1 80 ? -3.910 12.688 4.557 1.00 93.56 80 GLN A CA 1
ATOM 607 C C . GLN A 1 80 ? -2.628 13.425 4.144 1.00 93.56 80 GLN A C 1
ATOM 609 O O . GLN A 1 80 ? -2.384 13.605 2.958 1.00 93.56 80 GLN A O 1
ATOM 614 N N . THR A 1 81 ? -1.765 13.757 5.106 1.00 93.62 81 THR A N 1
ATOM 615 C CA . THR A 1 81 ? -0.464 14.397 4.848 1.00 93.62 81 THR A CA 1
ATOM 616 C C . THR A 1 81 ? 0.437 13.521 3.971 1.00 93.62 81 THR A C 1
ATOM 618 O O . THR A 1 81 ? 1.103 14.027 3.072 1.00 93.62 81 THR A O 1
ATOM 621 N N . VAL A 1 82 ? 0.432 12.201 4.192 1.00 93.12 82 VAL A N 1
ATOM 622 C CA . VAL A 1 82 ? 1.153 11.233 3.349 1.00 93.12 82 VAL A CA 1
ATOM 623 C C . VAL A 1 82 ? 0.595 11.206 1.918 1.00 93.12 82 VAL A C 1
ATOM 625 O O . VAL A 1 82 ? 1.369 11.200 0.962 1.00 93.12 82 VAL A O 1
ATOM 628 N N . ILE A 1 83 ? -0.732 11.215 1.759 1.00 93.00 83 ILE A N 1
ATOM 629 C CA . ILE A 1 83 ? -1.408 11.196 0.449 1.00 93.00 83 ILE A CA 1
ATOM 630 C C . ILE A 1 83 ? -1.171 12.496 -0.330 1.00 93.00 83 ILE A C 1
ATOM 632 O O . ILE A 1 83 ? -0.989 12.460 -1.547 1.00 93.00 83 ILE A O 1
ATOM 636 N N . ASP A 1 84 ? -1.147 13.634 0.362 1.00 93.56 84 ASP A N 1
ATOM 637 C CA . ASP A 1 84 ? -0.871 14.946 -0.232 1.00 93.56 84 ASP A CA 1
ATOM 638 C C . ASP A 1 84 ? 0.614 15.117 -0.621 1.00 93.56 84 ASP A C 1
ATOM 640 O O . ASP A 1 84 ? 0.974 16.066 -1.321 1.00 93.56 84 ASP A O 1
ATOM 644 N N . GLY A 1 85 ? 1.478 14.199 -0.172 1.00 90.00 85 GLY A N 1
ATOM 645 C CA . GLY A 1 85 ? 2.903 14.151 -0.479 1.00 90.00 85 GLY A CA 1
ATOM 646 C C . GLY A 1 85 ? 3.250 13.499 -1.825 1.00 90.00 85 GLY A C 1
ATOM 647 O O . GLY A 1 85 ? 2.464 13.447 -2.774 1.00 90.00 85 GLY A O 1
ATOM 648 N N . GLU A 1 86 ? 4.488 13.003 -1.937 1.00 91.12 86 GLU A N 1
ATOM 649 C CA . GLU A 1 86 ? 4.964 12.332 -3.150 1.00 91.12 86 GLU A CA 1
ATOM 650 C C . GLU A 1 86 ? 4.451 10.885 -3.212 1.00 91.12 86 GLU A C 1
ATOM 652 O O . GLU A 1 86 ? 4.837 10.025 -2.419 1.00 91.12 86 GLU A O 1
ATOM 657 N N . LYS A 1 87 ? 3.603 10.598 -4.205 1.00 94.38 87 LYS A N 1
ATOM 658 C CA . LYS A 1 87 ? 3.240 9.221 -4.561 1.00 94.38 87 LYS A CA 1
ATOM 659 C C . LYS A 1 87 ? 4.456 8.453 -5.078 1.00 94.38 87 LYS A C 1
ATOM 661 O O . LYS A 1 87 ? 5.293 9.004 -5.796 1.00 94.38 87 LYS A O 1
ATOM 666 N N . MET A 1 88 ? 4.483 7.151 -4.825 1.00 95.25 88 MET A N 1
ATOM 667 C CA . MET A 1 88 ? 5.550 6.285 -5.320 1.00 95.25 88 MET A CA 1
ATOM 668 C C . MET A 1 88 ? 5.582 6.267 -6.856 1.00 95.25 88 MET A C 1
ATOM 670 O O . MET A 1 88 ? 4.542 6.142 -7.518 1.00 95.25 88 MET A O 1
ATOM 674 N N . LYS A 1 89 ? 6.781 6.378 -7.439 1.00 94.88 89 LYS A N 1
ATOM 675 C CA . LYS A 1 89 ? 6.977 6.269 -8.894 1.00 94.88 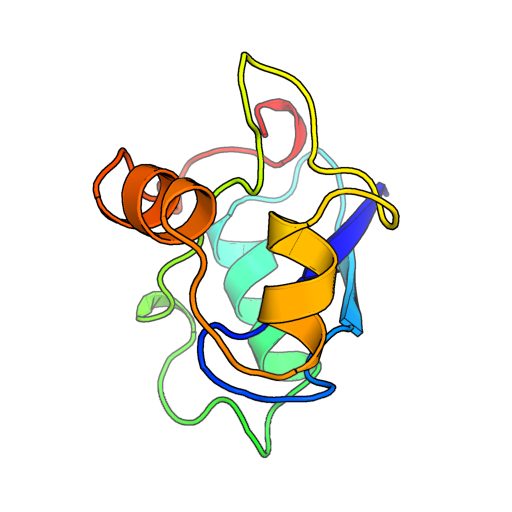89 LYS A CA 1
ATOM 676 C C . LYS A 1 89 ? 7.099 4.802 -9.274 1.00 94.88 89 LYS A C 1
ATOM 678 O O . LYS A 1 89 ? 7.818 4.065 -8.616 1.00 94.88 89 LYS A O 1
ATOM 683 N N . ALA A 1 90 ? 6.457 4.404 -10.372 1.00 95.19 90 ALA A N 1
ATOM 684 C CA . ALA A 1 90 ? 6.491 3.023 -10.867 1.00 95.19 90 ALA A CA 1
ATOM 685 C C . ALA A 1 90 ? 7.923 2.508 -11.124 1.00 95.19 90 ALA A C 1
ATOM 687 O O . ALA A 1 90 ? 8.176 1.319 -11.011 1.00 95.19 90 ALA A O 1
ATOM 688 N N . THR A 1 91 ? 8.860 3.413 -11.423 1.00 94.56 91 THR A N 1
ATOM 689 C CA . THR A 1 91 ? 10.268 3.102 -11.701 1.00 94.56 91 THR A CA 1
ATOM 690 C C . THR A 1 91 ? 11.149 2.971 -10.455 1.00 94.56 91 THR A C 1
ATOM 692 O O . THR A 1 91 ? 12.337 2.712 -10.611 1.00 94.56 91 THR A O 1
ATOM 695 N N . TRP A 1 92 ? 10.638 3.232 -9.247 1.00 95.19 92 TRP A N 1
ATOM 696 C CA . TRP A 1 92 ? 11.401 2.997 -8.014 1.00 95.19 92 TRP A CA 1
ATOM 697 C C . TRP A 1 92 ? 11.528 1.497 -7.758 1.00 95.19 92 TRP A C 1
ATOM 699 O O . TRP A 1 92 ? 10.588 0.753 -8.041 1.00 95.19 92 TRP A O 1
ATOM 709 N N . THR A 1 93 ? 12.672 1.06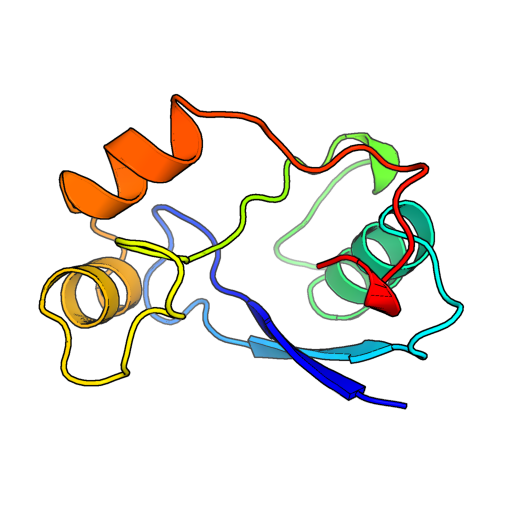5 -7.234 1.00 94.25 93 THR A N 1
ATOM 710 C CA . THR A 1 93 ? 12.870 -0.312 -6.767 1.00 94.25 93 THR A CA 1
ATOM 711 C C . THR A 1 93 ? 12.373 -0.442 -5.335 1.00 94.25 93 THR A C 1
ATOM 713 O O . THR A 1 93 ? 12.344 0.541 -4.601 1.00 94.25 93 THR A O 1
ATOM 716 N N . ILE A 1 94 ? 11.988 -1.646 -4.916 1.00 93.50 94 ILE A N 1
ATOM 717 C CA . ILE A 1 94 ? 11.536 -1.902 -3.543 1.00 93.50 94 ILE A CA 1
ATOM 718 C C . ILE A 1 94 ? 12.656 -1.719 -2.509 1.00 93.50 94 ILE A C 1
ATOM 720 O O . ILE A 1 94 ? 12.369 -1.392 -1.362 1.00 93.50 94 ILE A O 1
ATOM 724 N N . GLU A 1 95 ? 13.919 -1.872 -2.897 1.00 88.94 95 GLU A N 1
ATOM 725 C CA . GLU A 1 95 ? 15.071 -1.547 -2.045 1.00 88.94 95 GLU A CA 1
ATOM 726 C C . GLU A 1 95 ? 15.100 -0.066 -1.611 1.00 88.94 95 GLU A C 1
ATOM 728 O O . GLU A 1 95 ? 15.503 0.236 -0.488 1.00 88.94 95 GLU A O 1
ATOM 733 N N . ASP A 1 96 ? 14.613 0.846 -2.460 1.00 80.88 96 ASP A N 1
ATOM 734 C CA . ASP A 1 96 ? 14.597 2.293 -2.203 1.00 80.88 96 ASP A CA 1
ATOM 735 C C . ASP A 1 96 ? 13.367 2.762 -1.390 1.00 80.88 96 ASP A C 1
ATOM 737 O O . ASP A 1 96 ? 13.203 3.962 -1.141 1.00 80.88 96 ASP A O 1
ATOM 741 N N . VAL A 1 97 ? 12.472 1.839 -1.005 1.00 79.38 97 VAL A N 1
ATOM 742 C CA . VAL A 1 97 ? 11.130 2.133 -0.461 1.00 79.38 97 VAL A CA 1
ATOM 743 C C . VAL A 1 97 ? 11.087 2.348 1.048 1.00 79.38 97 VAL A C 1
ATOM 745 O O . VAL A 1 97 ? 11.611 1.579 1.883 1.00 79.38 97 VAL A O 1
#

Secondary structure (DSSP, 8-state):
-EEEEE--TT-TT--EEEEE-TTSBHHHHHHHHHHHSTTTS-S-STT------EETTEEPPTTSHHHHHHHTT---HHHHHHHTS-PPPTT-BGGG-

pLDDT: mean 93.32, std 3.18, range [79.38, 97.38]